Protein AF-A0A7Y0SGN4-F1 (afdb_monomer_lite)

Secondary structure (DSSP, 8-state):
------TTT-TTSPTTSHHHHTHHHHHHHHHHHHHTTHHHHS-HHHHHHHHTS-HHHHHHHHHHHHSS-HHHHHHHHHHHHTT-

Foldseek 3Di:
DDDDDDQQCPPVDDPPDPSRCDPVNLLVVLLVCLLVVVVVPDDCQVSQVVSPHGSVVNQVVCCVPPVDGSVVSSVVSVVVVVVD

pLDDT: mean 91.65, std 7.97, range [57.56, 98.06]

InterPro domains:
  IPR009057 Homedomain-like superfamily [SSF46689] (26-74)
  IPR018060 AraC-like, DNA binding HTH domain [PF00165] (43-73)
  IPR018060 AraC-like, DNA binding HTH domain [PS01124] (28-84)
  IPR035451 Ada-like domain superfamily [SSF57884] (1-26)

Structure (mmCIF, N/CA/C/O backbone):
data_AF-A0A7Y0SGN4-F1
#
_entry.id   AF-A0A7Y0SGN4-F1
#
loop_
_atom_site.group_PDB
_atom_site.id
_atom_site.type_symbol
_atom_site.label_atom_id
_atom_site.label_alt_id
_atom_site.label_comp_id
_atom_site.label_asym_id
_atom_site.label_entity_id
_atom_site.label_seq_id
_atom_site.pdbx_PDB_ins_code
_atom_site.Cartn_x
_atom_site.Cartn_y
_atom_site.Cartn_z
_atom_site.occupancy
_atom_site.B_iso_or_equiv
_atom_site.auth_seq_id
_atom_site.auth_comp_id
_atom_site.auth_asym_id
_atom_site.auth_atom_id
_atom_site.pdbx_PDB_model_num
ATOM 1 N N . ALA A 1 1 ? 20.641 4.565 -33.678 1.00 59.28 1 ALA A N 1
ATOM 2 C CA . ALA A 1 1 ? 19.508 5.082 -32.882 1.00 59.28 1 ALA A CA 1
ATOM 3 C C . ALA A 1 1 ? 19.178 4.066 -31.794 1.00 59.28 1 ALA A C 1
ATOM 5 O O . ALA A 1 1 ? 19.172 2.882 -32.097 1.00 59.28 1 ALA A O 1
ATOM 6 N N . GLY A 1 2 ? 18.966 4.496 -30.549 1.00 79.00 2 GLY A N 1
ATOM 7 C CA . GLY A 1 2 ? 18.637 3.600 -29.438 1.00 79.00 2 GLY A CA 1
ATOM 8 C C . GLY A 1 2 ? 17.920 4.371 -28.340 1.00 79.00 2 GLY A C 1
ATOM 9 O O . GLY A 1 2 ? 18.549 5.135 -27.612 1.00 79.00 2 GLY A O 1
ATOM 10 N N . TYR A 1 3 ? 16.602 4.208 -28.255 1.00 74.75 3 TYR A N 1
ATOM 11 C CA . TYR A 1 3 ? 15.812 4.773 -27.166 1.00 74.75 3 TYR A CA 1
ATOM 12 C C . TYR A 1 3 ? 15.951 3.881 -25.929 1.00 74.75 3 TYR A C 1
ATOM 14 O O . TYR A 1 3 ? 15.930 2.656 -26.037 1.00 74.75 3 TYR A O 1
ATOM 22 N N . ARG A 1 4 ? 16.099 4.493 -24.748 1.00 86.50 4 ARG A N 1
ATOM 23 C CA . ARG A 1 4 ? 16.030 3.791 -23.460 1.00 86.50 4 ARG A CA 1
ATOM 24 C C . ARG A 1 4 ? 14.648 4.040 -22.855 1.00 86.50 4 ARG A C 1
ATOM 26 O O . ARG A 1 4 ? 14.403 5.163 -22.406 1.00 86.50 4 ARG A O 1
ATOM 33 N N . PRO A 1 5 ? 13.741 3.049 -22.869 1.00 85.94 5 PRO A N 1
ATOM 34 C CA . PRO A 1 5 ? 12.401 3.225 -22.333 1.00 85.94 5 PRO A CA 1
ATOM 35 C C . PRO A 1 5 ? 12.482 3.577 -20.847 1.00 85.94 5 PRO A C 1
ATOM 37 O O . PRO A 1 5 ? 13.288 3.033 -20.087 1.00 85.94 5 PRO A O 1
ATOM 40 N N . CYS A 1 6 ? 11.661 4.538 -20.430 1.00 87.38 6 CYS A N 1
ATOM 41 C CA . CYS A 1 6 ? 11.655 4.992 -19.051 1.00 87.38 6 CYS A CA 1
ATOM 42 C C . CYS A 1 6 ? 11.170 3.861 -18.137 1.00 87.38 6 CYS A C 1
ATOM 44 O O . CYS A 1 6 ? 10.041 3.399 -18.276 1.00 87.38 6 CYS A O 1
ATOM 46 N N . LEU A 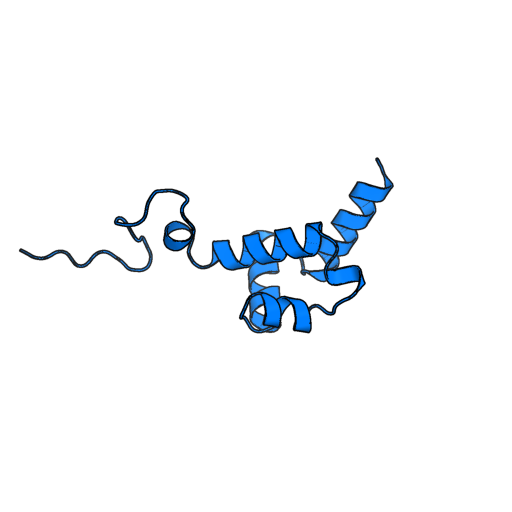1 7 ? 11.971 3.470 -17.144 1.00 84.12 7 LEU A N 1
ATOM 47 C CA . LEU A 1 7 ? 11.566 2.465 -16.151 1.00 84.12 7 LEU A CA 1
ATOM 48 C C . LEU A 1 7 ? 10.433 2.948 -15.230 1.00 84.12 7 LEU A C 1
ATOM 50 O O . LEU A 1 7 ? 9.841 2.135 -14.525 1.00 84.12 7 LEU A O 1
ATOM 54 N N . ARG A 1 8 ? 10.128 4.254 -15.241 1.00 82.12 8 ARG A N 1
ATOM 55 C CA . ARG A 1 8 ? 8.966 4.836 -14.558 1.00 82.12 8 ARG A CA 1
ATOM 56 C C . ARG A 1 8 ? 7.694 4.715 -15.397 1.00 82.12 8 ARG A C 1
ATOM 58 O O . ARG A 1 8 ? 6.682 4.291 -14.862 1.00 82.12 8 ARG A O 1
ATOM 65 N N . CYS A 1 9 ? 7.748 5.068 -16.685 1.00 80.94 9 CYS A N 1
ATOM 66 C CA . CYS A 1 9 ? 6.572 5.038 -17.566 1.00 80.94 9 CYS A CA 1
ATOM 67 C C . CYS A 1 9 ? 6.308 3.659 -18.196 1.00 80.94 9 CYS A C 1
ATOM 69 O O . CYS A 1 9 ? 5.202 3.424 -18.663 1.00 80.94 9 CYS A O 1
ATOM 71 N N . ARG A 1 10 ? 7.322 2.781 -18.245 1.00 86.44 10 ARG A N 1
ATOM 72 C CA . ARG A 1 10 ? 7.300 1.415 -18.802 1.00 86.44 10 ARG A CA 1
ATOM 73 C C . ARG A 1 10 ? 6.396 1.244 -20.036 1.00 86.44 10 ARG A C 1
ATOM 75 O O . ARG A 1 10 ? 5.459 0.449 -19.988 1.00 86.44 10 ARG A O 1
ATOM 82 N N . PRO A 1 11 ? 6.688 1.943 -21.149 1.00 85.81 11 PRO A N 1
ATOM 83 C CA . PRO A 1 11 ? 5.885 1.839 -22.371 1.00 85.81 11 PRO A CA 1
ATOM 84 C C . PRO A 1 11 ? 5.832 0.412 -22.940 1.00 85.81 11 PRO A C 1
ATOM 86 O O . PRO A 1 11 ? 4.862 0.061 -23.598 1.00 85.81 11 PRO A O 1
ATOM 89 N N . ASP A 1 12 ? 6.835 -0.420 -22.644 1.00 88.44 12 ASP A N 1
ATOM 90 C CA . ASP A 1 12 ? 6.902 -1.808 -23.117 1.00 88.44 12 ASP A CA 1
ATOM 91 C C . ASP A 1 12 ? 6.022 -2.777 -22.305 1.00 88.44 12 ASP A C 1
ATOM 93 O O . ASP A 1 12 ? 5.881 -3.944 -22.660 1.00 88.44 12 ASP A O 1
ATOM 97 N N . SER A 1 13 ? 5.453 -2.334 -21.178 1.00 90.50 13 SER A N 1
ATOM 98 C CA . SER A 1 13 ? 4.529 -3.145 -20.377 1.00 90.50 13 SER A CA 1
ATOM 99 C C . SER A 1 13 ? 3.098 -2.988 -20.882 1.00 90.50 13 SER A C 1
ATOM 101 O O . SER A 1 13 ? 2.668 -1.881 -21.199 1.00 90.50 13 SER A O 1
ATOM 103 N N . ALA A 1 14 ? 2.329 -4.083 -20.893 1.00 90.19 14 ALA A N 1
ATOM 104 C CA . ALA A 1 14 ? 0.918 -4.028 -21.269 1.00 90.19 14 ALA A CA 1
ATOM 105 C C . ALA A 1 14 ? 0.159 -3.012 -20.383 1.00 90.19 14 ALA A C 1
ATOM 107 O O . ALA A 1 14 ? 0.344 -3.040 -19.156 1.00 90.19 14 ALA A O 1
ATOM 108 N N . PRO A 1 15 ? -0.688 -2.136 -20.957 1.00 88.25 15 PRO A N 1
ATOM 109 C CA . PRO A 1 15 ? -1.465 -1.170 -20.185 1.00 88.25 15 PRO A CA 1
ATOM 110 C C . PRO A 1 15 ? -2.258 -1.848 -19.062 1.00 88.25 15 PRO A C 1
ATOM 112 O O . PRO A 1 15 ? -2.893 -2.878 -19.271 1.00 88.25 15 PRO A O 1
ATOM 115 N N . GLY A 1 16 ? -2.186 -1.299 -17.848 1.00 87.19 16 GLY A N 1
ATOM 116 C CA . GLY A 1 16 ? -2.874 -1.846 -16.672 1.00 87.19 16 GLY A CA 1
ATOM 117 C C . GLY A 1 16 ? -2.237 -3.095 -16.046 1.00 87.19 16 GLY A C 1
ATOM 118 O O . GLY A 1 16 ? -2.684 -3.523 -14.980 1.00 87.19 16 GLY A O 1
ATOM 119 N N . SER A 1 17 ? -1.183 -3.663 -16.644 1.00 91.44 17 SER A N 1
ATOM 120 C CA . SER A 1 17 ? -0.431 -4.768 -16.039 1.00 91.44 17 SER A CA 1
ATOM 121 C C . SER A 1 17 ? 0.235 -4.360 -14.722 1.00 91.44 17 SER A C 1
ATOM 123 O O . SER A 1 17 ? 0.473 -3.180 -14.452 1.00 91.44 17 SER A O 1
ATOM 125 N N . TRP A 1 18 ? 0.605 -5.347 -13.903 1.00 90.69 18 TRP A N 1
ATOM 126 C CA . TRP A 1 18 ? 1.320 -5.090 -12.653 1.00 90.69 18 TRP A CA 1
ATOM 127 C C . TRP A 1 18 ? 2.644 -4.336 -12.891 1.00 90.69 18 TRP A C 1
ATOM 129 O O . TRP A 1 18 ? 2.964 -3.375 -12.195 1.00 90.69 18 TRP A O 1
ATOM 139 N N . ALA A 1 19 ? 3.389 -4.697 -13.937 1.00 89.44 19 ALA A N 1
ATOM 140 C CA . ALA A 1 19 ? 4.613 -3.982 -14.294 1.00 89.44 19 ALA A CA 1
ATOM 141 C C . ALA A 1 19 ? 4.345 -2.504 -14.645 1.00 89.44 19 ALA A C 1
ATOM 143 O O . ALA A 1 19 ? 5.105 -1.630 -14.219 1.00 89.44 19 ALA A O 1
ATOM 144 N N . TRP A 1 20 ? 3.246 -2.226 -15.358 1.00 89.31 20 TRP A N 1
ATOM 145 C CA . TRP A 1 20 ? 2.820 -0.876 -15.743 1.00 89.31 20 TRP A CA 1
ATOM 146 C C . TRP A 1 20 ? 2.396 -0.020 -14.537 1.00 89.31 20 TRP A C 1
ATOM 148 O O . TRP A 1 20 ? 2.807 1.130 -14.425 1.00 89.31 20 TRP A O 1
ATOM 158 N N . LYS A 1 21 ? 1.648 -0.599 -13.589 1.00 90.44 21 LYS A N 1
ATOM 159 C CA . LYS A 1 21 ? 1.163 0.073 -12.365 1.00 90.44 21 LYS A CA 1
ATOM 160 C C . LYS A 1 21 ? 2.264 0.374 -11.334 1.00 90.44 21 LYS A C 1
ATOM 162 O O . LYS A 1 21 ? 2.120 1.264 -10.496 1.00 90.44 21 LYS A O 1
ATOM 167 N N . GLY A 1 22 ? 3.371 -0.370 -11.355 1.00 91.00 22 GLY A N 1
ATOM 168 C CA . GLY A 1 22 ? 4.513 -0.127 -10.471 1.00 91.00 22 GLY A CA 1
ATOM 169 C C . GLY A 1 22 ? 4.155 -0.237 -8.985 1.00 91.00 22 GLY A C 1
ATOM 170 O O . GLY A 1 22 ? 3.715 -1.285 -8.526 1.00 91.00 22 GLY A O 1
ATOM 171 N N . VAL A 1 23 ? 4.355 0.832 -8.213 1.00 91.50 23 VAL A N 1
ATOM 172 C CA . VAL A 1 23 ? 4.120 0.837 -6.753 1.00 91.50 23 VAL A CA 1
ATOM 173 C C . VAL A 1 23 ? 2.644 0.632 -6.393 1.00 91.50 23 VAL A C 1
ATOM 175 O O . VAL A 1 23 ? 2.339 0.007 -5.377 1.00 91.50 23 VAL A O 1
ATOM 178 N N . GLU A 1 24 ? 1.725 1.087 -7.248 1.00 93.75 24 GLU A N 1
ATOM 179 C CA . GLU A 1 24 ? 0.281 0.925 -7.043 1.00 93.75 24 GLU A CA 1
ATOM 180 C C . GLU A 1 24 ? -0.112 -0.557 -6.930 1.00 93.75 24 GLU A C 1
ATOM 182 O O . GLU A 1 24 ? -1.078 -0.904 -6.257 1.00 93.75 24 GLU A O 1
ATOM 187 N N . THR A 1 25 ? 0.677 -1.459 -7.521 1.00 94.69 25 THR A N 1
ATOM 188 C CA . THR A 1 25 ? 0.439 -2.902 -7.410 1.00 94.69 25 THR A CA 1
ATOM 189 C C . THR A 1 25 ? 0.518 -3.406 -5.983 1.00 94.69 25 THR A C 1
ATOM 191 O O . THR A 1 25 ? -0.347 -4.165 -5.553 1.00 94.69 25 THR A O 1
ATOM 194 N N . THR A 1 26 ? 1.526 -2.972 -5.230 1.00 96.00 26 THR A N 1
ATOM 195 C CA . THR A 1 26 ? 1.706 -3.363 -3.834 1.00 96.00 26 THR A CA 1
ATOM 196 C C . THR A 1 26 ? 0.557 -2.835 -2.988 1.00 96.00 26 THR A C 1
ATOM 198 O O . THR A 1 26 ? 0.024 -3.560 -2.152 1.00 96.00 26 THR A O 1
ATOM 201 N N . PHE A 1 27 ? 0.119 -1.606 -3.261 1.00 97.00 27 PHE A N 1
ATOM 202 C CA . PHE A 1 27 ? -1.035 -1.005 -2.602 1.00 97.00 27 PHE A CA 1
ATOM 203 C C . PHE A 1 27 ? -2.340 -1.771 -2.896 1.00 97.00 27 PHE A C 1
ATOM 205 O O . PHE A 1 27 ? -3.041 -2.160 -1.965 1.00 97.00 27 PHE A O 1
ATOM 212 N N . GLN A 1 28 ? -2.622 -2.094 -4.164 1.00 96.69 28 GLN A N 1
ATOM 213 C CA . GLN A 1 28 ? -3.794 -2.896 -4.553 1.00 96.69 28 GLN A CA 1
ATOM 214 C C . GLN A 1 28 ? -3.769 -4.303 -3.938 1.00 96.69 28 GLN A C 1
ATOM 216 O O . GLN A 1 28 ? -4.804 -4.819 -3.517 1.00 96.69 28 GLN A O 1
ATOM 221 N N . ARG A 1 29 ? -2.587 -4.923 -3.838 1.00 97.06 29 ARG A N 1
ATOM 222 C CA . ARG A 1 29 ? -2.419 -6.212 -3.152 1.00 97.06 29 ARG A CA 1
ATOM 223 C C . ARG A 1 29 ? -2.707 -6.102 -1.656 1.00 97.06 29 ARG A C 1
ATOM 225 O O . ARG A 1 29 ? -3.381 -6.976 -1.122 1.00 97.06 29 ARG A O 1
ATOM 232 N N . ALA A 1 30 ? -2.225 -5.048 -0.998 1.00 97.31 30 ALA A N 1
ATOM 233 C CA . ALA A 1 30 ? -2.483 -4.817 0.420 1.00 97.31 30 ALA A CA 1
ATOM 234 C C . ALA A 1 30 ? -3.980 -4.607 0.694 1.00 97.31 30 ALA A C 1
ATOM 236 O O . ALA A 1 30 ? -4.509 -5.253 1.593 1.00 97.31 30 ALA A O 1
ATOM 237 N N . ILE A 1 31 ? -4.673 -3.798 -0.119 1.00 96.75 31 ILE A N 1
ATOM 238 C CA . ILE A 1 31 ? -6.138 -3.655 -0.050 1.00 96.75 31 ILE A CA 1
ATOM 239 C C . ILE A 1 31 ? -6.820 -5.017 -0.155 1.00 96.75 31 ILE A C 1
ATOM 241 O O . ILE A 1 31 ? -7.584 -5.372 0.730 1.00 96.75 31 ILE A O 1
ATOM 245 N N . SER A 1 32 ? -6.489 -5.817 -1.174 1.00 96.31 32 SER A N 1
ATOM 246 C CA . SER A 1 32 ? -7.144 -7.115 -1.371 1.00 96.31 32 SER A CA 1
ATOM 247 C C . SER A 1 32 ? -6.953 -8.070 -0.186 1.00 96.31 32 SER A C 1
ATOM 249 O O . SER A 1 32 ? -7.828 -8.889 0.084 1.00 96.31 32 SER A O 1
ATOM 251 N N . LEU A 1 33 ? -5.827 -7.984 0.529 1.00 96.25 33 LEU A N 1
ATOM 252 C CA . LEU A 1 33 ? -5.602 -8.755 1.753 1.00 96.25 33 LEU A CA 1
ATOM 253 C C . LEU A 1 33 ? -6.449 -8.231 2.918 1.00 96.25 33 LE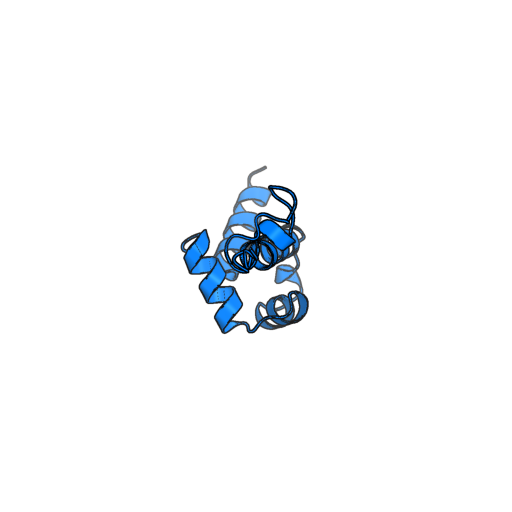U A C 1
ATOM 255 O O . LEU A 1 33 ? -7.069 -9.027 3.619 1.00 96.25 33 LEU A O 1
ATOM 259 N N . ILE A 1 34 ? -6.528 -6.911 3.102 1.00 95.94 34 ILE A N 1
ATOM 260 C CA . ILE A 1 34 ? -7.393 -6.320 4.131 1.00 95.94 34 ILE A CA 1
ATOM 261 C C . ILE A 1 34 ? -8.862 -6.664 3.854 1.00 95.94 34 ILE A C 1
ATOM 263 O O . ILE A 1 34 ? -9.542 -7.129 4.765 1.00 95.94 34 ILE A O 1
ATOM 267 N N . ASP A 1 35 ? -9.295 -6.587 2.593 1.00 94.75 35 ASP A N 1
ATOM 268 C CA . ASP A 1 35 ? -10.647 -6.948 2.155 1.00 94.75 35 ASP A CA 1
ATOM 269 C C . ASP A 1 35 ? -10.996 -8.411 2.476 1.00 94.75 35 ASP A C 1
ATOM 271 O O . ASP A 1 35 ? -12.138 -8.735 2.794 1.00 94.75 35 ASP A O 1
ATOM 275 N N . ARG A 1 36 ? -9.996 -9.302 2.453 1.00 93.69 36 ARG A N 1
ATOM 276 C CA . ARG A 1 36 ? -10.122 -10.716 2.852 1.00 93.69 36 ARG A CA 1
ATOM 277 C C . ARG A 1 36 ? -10.068 -10.937 4.363 1.00 93.69 36 ARG A C 1
ATOM 279 O O . ARG A 1 36 ? -10.153 -12.077 4.810 1.00 93.69 36 ARG A O 1
ATOM 286 N N . GLY A 1 37 ? -9.916 -9.875 5.145 1.00 93.00 37 GLY A N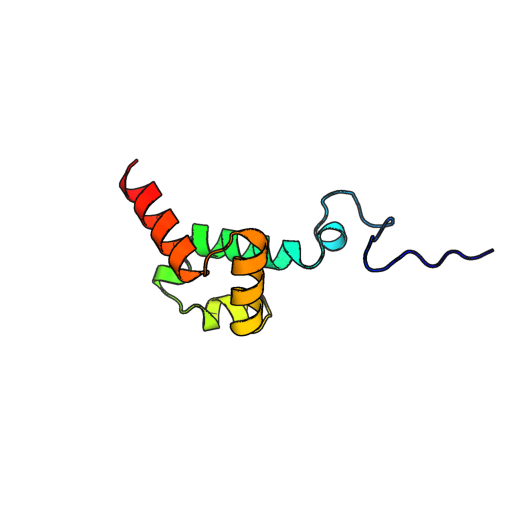 1
ATOM 287 C CA . GLY A 1 37 ? -9.914 -9.938 6.596 1.00 93.00 37 GLY A CA 1
ATOM 288 C C . GLY A 1 37 ? -8.554 -10.234 7.228 1.00 93.00 37 GLY A C 1
ATOM 289 O O . GLY A 1 37 ? -8.503 -10.661 8.381 1.00 93.00 37 GLY A O 1
ATOM 290 N N . GLU A 1 38 ? -7.447 -10.007 6.517 1.00 93.94 38 GLU A N 1
ATOM 291 C CA . GLU A 1 38 ? -6.095 -10.289 7.027 1.00 93.94 38 GLU A CA 1
ATOM 292 C C . GLU A 1 38 ? -5.831 -9.595 8.379 1.00 93.94 38 GLU A C 1
ATOM 294 O O . GLU A 1 38 ? -5.302 -10.201 9.309 1.00 93.94 38 GLU A O 1
ATOM 299 N N . LEU A 1 39 ? -6.290 -8.346 8.535 1.00 94.31 39 LEU A N 1
ATOM 300 C CA . LEU A 1 39 ? -6.092 -7.554 9.757 1.00 94.31 39 LEU A CA 1
ATOM 301 C C . LEU A 1 39 ? -6.987 -7.955 10.945 1.00 94.31 39 LEU A C 1
ATOM 303 O O . LEU A 1 39 ? -6.895 -7.339 12.006 1.00 94.31 39 LEU A O 1
ATOM 307 N N . HIS A 1 40 ? -7.844 -8.970 10.802 1.00 91.94 40 HIS A N 1
ATOM 308 C CA . HIS A 1 40 ? -8.539 -9.566 11.950 1.00 91.94 40 HIS A CA 1
ATOM 309 C C . HIS A 1 40 ? -7.639 -10.505 12.752 1.00 91.94 40 HIS A C 1
ATOM 311 O O . HIS A 1 40 ? -7.825 -10.648 13.957 1.00 91.94 40 HIS A O 1
ATOM 317 N N . HIS A 1 41 ? -6.681 -11.141 12.077 1.00 92.38 41 HIS A N 1
ATOM 318 C CA . HIS A 1 41 ? -5.832 -12.186 12.649 1.00 92.38 41 HIS A CA 1
ATOM 319 C C . HIS A 1 41 ? -4.363 -11.766 12.713 1.00 92.38 41 HIS A C 1
ATOM 321 O O . HIS A 1 41 ? -3.611 -12.310 13.515 1.00 92.38 41 HIS A O 1
ATOM 327 N N . HIS A 1 42 ? -3.972 -10.784 11.897 1.00 95.50 42 HIS A N 1
ATOM 328 C CA . HIS A 1 42 ? -2.602 -10.312 11.772 1.00 95.50 42 HIS A CA 1
ATOM 329 C C . HIS A 1 42 ? -2.485 -8.809 12.028 1.00 95.50 42 HIS A C 1
ATOM 331 O O . HIS A 1 42 ? -3.428 -8.025 11.895 1.00 95.50 42 HIS A O 1
ATOM 337 N N . SER A 1 43 ? -1.281 -8.397 12.387 1.00 96.62 43 SER A N 1
ATOM 338 C CA . SER A 1 43 ? -0.880 -7.011 12.554 1.00 96.62 43 SER A CA 1
ATOM 339 C C . SER A 1 43 ? -0.584 -6.329 11.212 1.00 96.62 43 SER A C 1
ATOM 341 O O . SER A 1 43 ? -0.344 -6.958 10.182 1.00 96.62 43 SER A O 1
ATOM 343 N N . VAL A 1 44 ? -0.538 -4.992 11.231 1.00 96.56 44 VAL A N 1
ATOM 344 C CA . VAL A 1 44 ? -0.122 -4.193 10.061 1.00 96.56 44 VAL A CA 1
ATOM 345 C C . VAL A 1 44 ? 1.331 -4.490 9.667 1.00 96.56 44 VAL A C 1
ATOM 347 O O . VAL A 1 44 ? 1.666 -4.415 8.486 1.00 96.56 44 VAL A O 1
ATOM 350 N N . LEU A 1 45 ? 2.173 -4.870 10.634 1.00 97.31 45 LEU A N 1
ATOM 351 C CA . LEU A 1 45 ? 3.556 -5.265 10.384 1.00 97.31 45 LEU A CA 1
ATOM 352 C C . LEU A 1 45 ? 3.619 -6.562 9.568 1.00 97.31 45 LEU A C 1
ATOM 354 O O . LEU A 1 45 ? 4.248 -6.574 8.515 1.00 97.31 45 LEU A O 1
ATOM 358 N N . GLU A 1 46 ? 2.905 -7.605 9.994 1.00 97.44 46 GLU A N 1
ATOM 359 C CA . GLU A 1 46 ? 2.832 -8.884 9.269 1.00 97.44 46 GLU A CA 1
ATOM 360 C C . GLU A 1 46 ? 2.235 -8.706 7.864 1.00 97.44 46 GLU A C 1
ATOM 362 O O . GLU A 1 46 ? 2.723 -9.287 6.893 1.00 97.44 46 GLU A O 1
ATOM 367 N N . LEU A 1 47 ? 1.223 -7.842 7.716 1.00 97.31 47 LEU A N 1
ATOM 368 C CA . LEU A 1 47 ? 0.680 -7.480 6.404 1.00 97.31 47 LEU A CA 1
ATOM 369 C C . LEU A 1 47 ? 1.747 -6.828 5.507 1.00 97.31 47 LEU A C 1
ATOM 371 O O . LEU A 1 47 ? 1.840 -7.156 4.322 1.00 97.31 47 LEU A O 1
ATOM 375 N N . ALA A 1 48 ? 2.541 -5.902 6.052 1.00 97.50 48 ALA A N 1
ATOM 376 C CA . ALA A 1 48 ? 3.602 -5.221 5.315 1.00 97.50 48 ALA A CA 1
ATOM 377 C C . ALA A 1 48 ? 4.690 -6.207 4.859 1.00 97.50 48 ALA A C 1
ATOM 379 O O . ALA A 1 48 ? 5.068 -6.206 3.684 1.00 97.50 48 ALA A O 1
ATOM 380 N N . GLU A 1 49 ? 5.112 -7.105 5.751 1.00 97.31 49 GLU A N 1
ATOM 381 C CA . GLU A 1 49 ? 6.049 -8.187 5.441 1.00 97.31 49 GLU A CA 1
ATOM 382 C C . GLU A 1 49 ? 5.505 -9.095 4.332 1.00 97.31 49 GLU A C 1
ATOM 384 O O . GLU A 1 49 ? 6.212 -9.390 3.366 1.00 97.31 49 GLU A O 1
ATOM 389 N N . ARG A 1 50 ? 4.215 -9.450 4.389 1.00 96.06 50 ARG A N 1
ATOM 390 C CA . ARG A 1 50 ? 3.552 -10.297 3.387 1.00 96.06 50 ARG A CA 1
ATOM 391 C C . ARG A 1 50 ? 3.516 -9.677 1.989 1.00 96.06 50 ARG A C 1
ATOM 393 O O . ARG A 1 50 ? 3.586 -10.401 0.992 1.00 96.06 50 ARG A O 1
ATOM 400 N N . VAL A 1 51 ? 3.406 -8.352 1.889 1.00 96.12 51 VAL A N 1
ATOM 401 C CA . VAL A 1 51 ? 3.472 -7.636 0.600 1.00 96.12 51 VAL A CA 1
ATOM 402 C C . VAL A 1 51 ? 4.893 -7.186 0.229 1.00 96.12 51 VAL A C 1
ATOM 404 O O . VAL A 1 51 ? 5.082 -6.613 -0.844 1.00 96.12 51 VAL A O 1
ATOM 407 N N . GLY A 1 52 ? 5.891 -7.501 1.061 1.00 96.50 52 GLY A N 1
ATOM 408 C CA . GLY A 1 52 ? 7.312 -7.294 0.786 1.00 96.50 52 GLY A CA 1
ATOM 409 C C . GLY A 1 52 ? 7.804 -5.864 1.006 1.00 96.50 52 GLY A C 1
ATOM 410 O O . GLY A 1 52 ? 8.730 -5.434 0.318 1.00 96.50 52 GLY A O 1
ATOM 411 N N . ILE A 1 53 ? 7.185 -5.106 1.918 1.00 97.38 53 ILE A N 1
ATOM 412 C CA . ILE A 1 53 ? 7.581 -3.726 2.239 1.00 97.38 53 ILE A CA 1
ATOM 413 C C . ILE A 1 53 ? 7.639 -3.483 3.749 1.00 97.38 53 ILE A C 1
ATOM 415 O O . ILE A 1 53 ? 7.146 -4.272 4.545 1.00 97.38 53 ILE A O 1
ATOM 419 N N . SER A 1 54 ? 8.215 -2.354 4.159 1.00 98.06 54 SER A N 1
ATOM 420 C CA . SER A 1 54 ? 8.176 -1.940 5.563 1.00 98.06 54 SER A CA 1
ATOM 421 C C . SER A 1 54 ? 6.799 -1.399 5.963 1.00 98.06 54 SER A C 1
ATOM 423 O O . SER A 1 54 ? 6.121 -0.760 5.156 1.00 98.06 54 SER A O 1
ATOM 425 N N . ASP A 1 55 ? 6.418 -1.563 7.235 1.00 97.25 55 ASP A N 1
ATOM 426 C CA . ASP A 1 55 ? 5.189 -0.978 7.807 1.00 97.25 55 ASP A CA 1
ATOM 427 C C . ASP A 1 55 ? 5.109 0.540 7.549 1.00 97.25 55 ASP A C 1
ATOM 429 O O . ASP A 1 55 ? 4.074 1.049 7.116 1.00 97.25 55 ASP A O 1
ATOM 433 N N . ARG A 1 56 ? 6.232 1.260 7.696 1.00 97.81 56 ARG A N 1
ATOM 434 C CA . ARG A 1 56 ? 6.313 2.696 7.388 1.00 97.81 56 ARG A CA 1
ATOM 435 C C . ARG A 1 56 ? 5.927 2.990 5.940 1.00 97.81 56 ARG A C 1
ATOM 437 O O . ARG A 1 56 ? 5.184 3.936 5.684 1.00 97.81 56 ARG A O 1
ATOM 444 N N . TYR A 1 57 ? 6.451 2.210 4.995 1.00 97.88 57 TYR A N 1
ATOM 445 C CA . TYR A 1 57 ? 6.146 2.401 3.582 1.00 97.88 57 TYR A CA 1
ATOM 446 C C . TYR A 1 57 ? 4.692 2.035 3.281 1.00 97.88 57 TYR A C 1
ATOM 448 O O . TYR A 1 57 ? 4.023 2.786 2.580 1.00 97.88 57 TYR A O 1
ATOM 456 N N . LEU A 1 58 ? 4.165 0.965 3.884 1.00 97.88 58 LEU A N 1
ATOM 457 C CA . LEU A 1 58 ? 2.754 0.596 3.763 1.00 97.88 58 LEU A CA 1
ATOM 458 C C . LEU A 1 58 ? 1.832 1.737 4.216 1.00 97.88 58 LEU A C 1
ATOM 460 O O . LEU A 1 58 ? 0.925 2.117 3.480 1.00 97.88 58 LEU A O 1
ATOM 464 N N . ARG A 1 59 ? 2.092 2.330 5.387 1.00 97.44 59 ARG A N 1
ATOM 465 C CA . ARG A 1 59 ? 1.331 3.489 5.890 1.00 97.44 59 ARG A CA 1
ATOM 466 C C . ARG A 1 59 ? 1.415 4.685 4.951 1.00 97.44 59 ARG A C 1
ATOM 468 O O . ARG A 1 59 ? 0.398 5.312 4.685 1.00 97.44 59 ARG A O 1
ATOM 475 N N . MET A 1 60 ? 2.606 4.971 4.424 1.00 97.88 60 MET A N 1
ATOM 476 C CA . MET A 1 60 ? 2.811 6.058 3.466 1.00 97.88 60 MET A CA 1
ATOM 477 C C . MET A 1 60 ? 2.000 5.847 2.179 1.00 97.88 60 MET A C 1
ATOM 479 O O . MET A 1 60 ? 1.418 6.800 1.675 1.00 97.88 60 MET A O 1
ATOM 483 N N . LEU A 1 61 ? 1.932 4.617 1.658 1.00 97.44 61 LEU A N 1
ATOM 484 C CA . LEU A 1 61 ? 1.110 4.306 0.484 1.00 97.44 61 LEU A CA 1
ATOM 485 C C . LEU A 1 61 ? -0.377 4.517 0.774 1.00 97.44 61 LEU A C 1
ATOM 487 O O . LEU A 1 61 ? -1.076 5.130 -0.024 1.00 97.44 61 LEU A O 1
ATOM 491 N N . PHE A 1 62 ? -0.848 4.045 1.922 1.00 97.62 62 PHE A N 1
ATOM 492 C CA . PHE A 1 62 ? -2.237 4.208 2.343 1.00 97.62 62 PHE A CA 1
ATOM 493 C C . PHE A 1 62 ? -2.639 5.683 2.479 1.00 97.62 62 PHE A C 1
ATOM 495 O O . PHE A 1 62 ? -3.668 6.087 1.936 1.00 97.62 62 PHE A O 1
ATOM 502 N N . GLU A 1 63 ? -1.777 6.514 3.067 1.00 97.50 63 GLU A N 1
ATOM 503 C CA . GLU A 1 63 ? -1.992 7.963 3.086 1.00 97.50 63 GLU A CA 1
ATOM 504 C C . GLU A 1 63 ? -1.963 8.58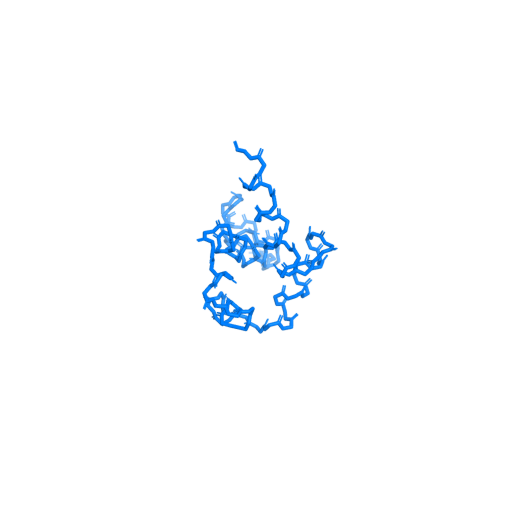6 1.688 1.00 97.50 63 GLU A C 1
ATOM 506 O O . GLU A 1 63 ? -2.831 9.384 1.346 1.00 97.50 63 GLU A O 1
ATOM 511 N N . GLN A 1 64 ? -1.014 8.191 0.837 1.00 97.12 64 GLN A N 1
ATOM 512 C CA . GLN A 1 64 ? -0.895 8.739 -0.515 1.00 97.12 64 GLN A CA 1
ATOM 513 C C . GLN A 1 64 ? -2.120 8.437 -1.393 1.00 97.12 64 GLN A C 1
ATOM 515 O O . GLN A 1 64 ? -2.509 9.278 -2.201 1.00 97.12 64 GLN A O 1
ATOM 520 N N . TYR A 1 65 ? -2.694 7.235 -1.285 1.00 96.38 65 TYR A N 1
ATOM 521 C CA . TYR A 1 65 ? -3.774 6.786 -2.168 1.00 96.38 65 TYR A CA 1
ATOM 522 C C . TYR A 1 65 ? -5.181 6.998 -1.594 1.00 96.38 65 TYR A C 1
ATOM 524 O O . TYR A 1 65 ? -6.110 7.190 -2.375 1.00 96.38 65 TYR A O 1
ATOM 532 N N . LEU A 1 66 ? -5.361 6.953 -0.268 1.00 95.50 66 LEU A N 1
ATOM 533 C CA . LEU A 1 66 ? -6.682 7.033 0.380 1.00 95.50 66 LEU A CA 1
ATOM 534 C C . LEU A 1 66 ? -6.798 8.139 1.432 1.00 95.50 66 LEU A C 1
ATOM 536 O O . LEU A 1 66 ? -7.907 8.395 1.897 1.00 95.50 66 LEU A O 1
ATOM 540 N N . GLY A 1 67 ? -5.690 8.764 1.841 1.00 96.75 67 GLY A N 1
ATOM 541 C CA . GLY A 1 67 ? -5.686 9.736 2.939 1.00 96.75 67 GLY A CA 1
ATOM 542 C C . GLY A 1 67 ? -6.074 9.131 4.293 1.00 96.75 67 GLY A C 1
ATOM 543 O O . GLY A 1 67 ? -6.679 9.810 5.124 1.00 96.75 67 GLY A O 1
ATOM 544 N N . MET A 1 68 ? -5.833 7.830 4.484 1.00 96.06 68 MET A N 1
ATOM 545 C CA . MET A 1 68 ? -6.096 7.140 5.746 1.00 96.06 68 MET A CA 1
ATOM 546 C C . MET A 1 68 ? -5.117 5.997 5.967 1.00 96.06 68 MET A C 1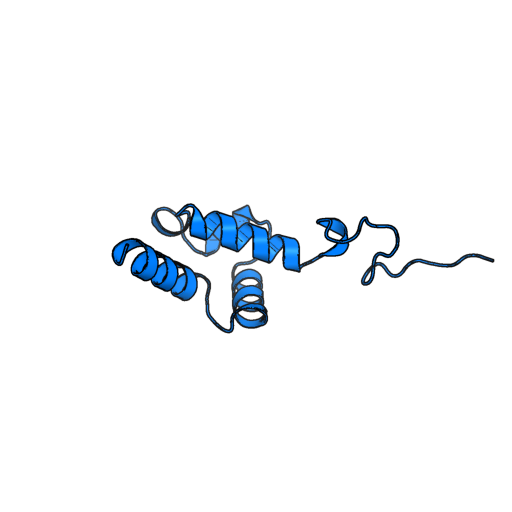
ATOM 548 O O . MET A 1 68 ? -4.595 5.429 5.014 1.00 96.06 68 MET A O 1
ATOM 552 N N . SER A 1 69 ? -4.938 5.583 7.220 1.00 96.31 69 SER A N 1
ATOM 553 C CA . SER A 1 69 ? -4.082 4.449 7.575 1.00 96.31 69 SER A CA 1
ATOM 554 C C . SER A 1 69 ? -4.693 3.077 7.212 1.00 96.31 69 SER A C 1
ATOM 556 O O . SER A 1 69 ? -5.919 2.936 7.166 1.00 96.31 69 SER A O 1
ATOM 558 N N . PRO A 1 70 ? -3.871 2.010 7.079 1.00 96.25 70 PRO A N 1
ATOM 559 C CA . PRO A 1 70 ? -4.364 0.649 6.822 1.00 96.25 70 PRO A CA 1
ATOM 560 C C . PRO A 1 70 ? -5.381 0.157 7.862 1.00 96.25 70 PRO A C 1
ATOM 562 O O . PRO A 1 70 ? -6.334 -0.547 7.539 1.00 96.25 70 PRO A O 1
ATOM 565 N N . LYS A 1 71 ? -5.200 0.559 9.127 1.00 95.44 71 LYS A N 1
ATOM 566 C CA . LYS A 1 71 ? -6.096 0.185 10.226 1.00 95.44 71 LYS A CA 1
ATOM 567 C C . LYS A 1 71 ? -7.454 0.885 10.121 1.00 95.44 71 LYS A C 1
ATOM 569 O O . LYS A 1 71 ? -8.474 0.247 10.358 1.00 95.44 71 LYS A O 1
ATOM 574 N N . GLN A 1 72 ? -7.471 2.169 9.757 1.00 95.88 72 GLN A N 1
ATOM 575 C CA . GLN A 1 72 ? -8.718 2.907 9.524 1.00 95.88 72 GLN A CA 1
ATOM 576 C C . GLN A 1 72 ? -9.484 2.334 8.332 1.00 95.88 72 GLN A C 1
ATOM 578 O O . GLN A 1 72 ? -10.694 2.154 8.428 1.00 95.88 72 GLN A O 1
ATOM 583 N N . TYR A 1 73 ? -8.780 1.978 7.254 1.00 96.06 73 TYR A N 1
ATOM 584 C CA . TYR A 1 73 ? -9.393 1.313 6.105 1.00 96.06 73 TYR A CA 1
ATOM 585 C C . TYR A 1 73 ? -10.062 -0.014 6.504 1.00 96.06 73 TYR A C 1
ATOM 587 O O . TYR A 1 73 ? -11.231 -0.229 6.192 1.00 96.06 73 TYR A O 1
ATOM 595 N N . ALA A 1 74 ? -9.383 -0.860 7.287 1.00 95.38 74 ALA A N 1
ATOM 596 C CA . ALA A 1 74 ? -9.968 -2.107 7.791 1.00 95.38 74 ALA A CA 1
ATOM 597 C C . ALA A 1 74 ? -11.215 -1.876 8.663 1.00 95.38 74 ALA A C 1
ATOM 599 O O . ALA A 1 74 ? -12.208 -2.588 8.535 1.00 95.38 74 ALA A O 1
ATOM 600 N N . GLN A 1 75 ? -11.194 -0.864 9.535 1.00 93.62 75 GLN A N 1
ATOM 601 C CA . GLN A 1 75 ? -12.356 -0.502 10.355 1.00 93.62 75 GLN A CA 1
ATOM 602 C C . GLN A 1 75 ? -13.528 -0.005 9.502 1.00 93.62 75 GLN A C 1
ATOM 604 O O . GLN A 1 75 ? -14.675 -0.374 9.749 1.00 93.62 75 GLN A O 1
ATOM 609 N N . TYR A 1 76 ? -13.250 0.814 8.487 1.00 92.50 76 TYR A N 1
ATOM 610 C CA . TYR A 1 76 ? -14.257 1.285 7.541 1.00 92.50 76 TYR A CA 1
ATOM 611 C C . TYR A 1 76 ? -14.911 0.115 6.803 1.00 92.50 76 TYR A C 1
ATOM 613 O O . TYR A 1 76 ? -16.136 0.019 6.762 1.00 92.50 76 TYR A O 1
ATOM 621 N N . GLN A 1 77 ? -14.100 -0.818 6.308 1.00 89.81 77 GLN A N 1
ATOM 622 C CA . GLN A 1 77 ? -14.567 -2.028 5.645 1.00 89.81 77 GLN A CA 1
ATOM 623 C C . GLN A 1 77 ? -15.467 -2.871 6.568 1.00 89.81 77 GLN A C 1
ATOM 625 O O . GLN A 1 77 ? -16.567 -3.253 6.171 1.00 89.81 77 GLN A O 1
ATOM 630 N N . GLN A 1 78 ? -15.054 -3.108 7.818 1.00 88.94 78 GLN A N 1
ATOM 631 C CA . GLN A 1 78 ? -15.858 -3.834 8.813 1.00 88.94 78 GLN A CA 1
ATOM 632 C C . GLN A 1 78 ? -17.226 -3.180 9.042 1.00 88.94 78 GLN A C 1
ATOM 634 O O . GLN A 1 78 ? -18.249 -3.863 9.063 1.00 88.94 78 GLN A O 1
ATOM 639 N N . LEU A 1 79 ? -17.255 -1.852 9.179 1.00 89.81 79 LEU A N 1
ATOM 640 C CA . LEU A 1 79 ? -18.492 -1.091 9.354 1.00 89.81 79 LEU A CA 1
ATOM 641 C C . LEU A 1 79 ? -19.388 -1.126 8.112 1.00 89.81 79 LEU A C 1
ATOM 643 O O . LEU A 1 79 ? -20.607 -1.081 8.257 1.00 89.81 79 LEU A O 1
ATOM 647 N N . MET A 1 80 ? -18.817 -1.173 6.906 1.00 85.62 80 MET A N 1
ATOM 648 C CA . MET A 1 80 ? -19.594 -1.321 5.674 1.00 85.62 80 MET A CA 1
ATOM 649 C C . MET A 1 80 ? -20.232 -2.706 5.571 1.00 85.62 80 MET A C 1
ATOM 651 O O . MET A 1 80 ? -21.423 -2.787 5.286 1.00 85.62 80 MET A O 1
ATOM 655 N N . PHE A 1 81 ? -19.477 -3.772 5.853 1.00 80.12 81 PHE A N 1
ATOM 656 C CA . PHE A 1 81 ? -20.010 -5.138 5.833 1.00 80.12 81 PHE A CA 1
ATOM 657 C C . PHE A 1 81 ? -21.072 -5.371 6.913 1.00 80.12 81 PHE A C 1
ATOM 659 O O . PHE A 1 81 ? -22.045 -6.061 6.652 1.00 80.12 81 PHE A O 1
ATOM 666 N N . ALA 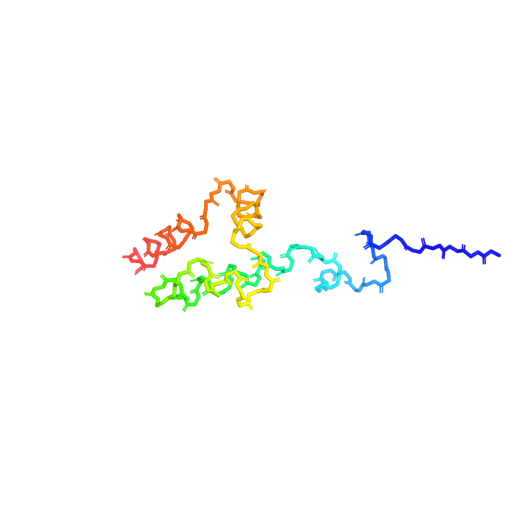A 1 82 ? -20.941 -4.762 8.096 1.00 75.06 82 ALA A N 1
ATOM 667 C CA . ALA A 1 82 ? -21.931 -4.887 9.171 1.00 75.06 82 ALA A CA 1
ATOM 668 C C . ALA A 1 82 ? -23.267 -4.164 8.897 1.00 75.06 82 ALA A C 1
ATOM 670 O O . ALA A 1 82 ? -24.219 -4.335 9.656 1.00 75.06 82 ALA A O 1
ATOM 671 N N . LYS A 1 83 ? -23.330 -3.309 7.867 1.00 67.50 83 LYS A N 1
ATOM 672 C CA . LYS A 1 83 ? -24.541 -2.568 7.473 1.00 67.50 83 LYS A CA 1
ATOM 673 C C . LYS A 1 83 ? -25.334 -3.238 6.343 1.00 67.50 83 LYS A C 1
ATOM 675 O O . LYS A 1 83 ? -26.423 -2.750 6.045 1.00 67.50 83 LYS A O 1
ATOM 680 N N . GLN A 1 84 ? -24.782 -4.266 5.697 1.00 57.56 84 GLN A N 1
ATOM 681 C CA . GLN A 1 84 ? -25.460 -5.078 4.677 1.00 57.56 84 GLN A CA 1
ATOM 682 C C . GLN A 1 84 ? -26.205 -6.242 5.323 1.00 57.56 84 GLN A C 1
ATOM 684 O O . GLN A 1 84 ? -27.287 -6.576 4.793 1.00 57.56 84 GLN A O 1
#

Organism: Vibrio parahaemolyticus (NCBI:txid670)

Sequence (84 aa):
AGYRPCLRCRPDSAPGSWAWKGVETTFQRAISLIDRGELHHHSVLELAERVGISDRYLRMLFEQYLGMSPKQYAQYQQLMFAKQ

Radius of gyration: 15.72 Å; chains: 1; bounding box: 45×22×46 Å